Protein AF-A0A4P7NLH5-F1 (afdb_monomer_lite)

Sequence (142 aa):
MIYPLALIVPSLFLSLVGTALGAAPPKIVYRGDKRDPKTLQDCGGFVCPGDRTGTLDLDMTFHQHVMINHNENERYDQSPFISTSADKAFSAEHVQDRNRGKVVYVYYIDTSAIADNFIDIAQSYKDIGGSIAALRIYVLEF

Structure (mmCIF, N/CA/C/O backbone):
data_AF-A0A4P7NLH5-F1
#
_entry.id   AF-A0A4P7NLH5-F1
#
loop_
_atom_site.group_PDB
_atom_site.id
_atom_site.type_symbol
_atom_site.label_atom_id
_atom_site.label_alt_id
_atom_site.label_comp_id
_atom_site.label_asym_id
_atom_site.label_entity_id
_atom_site.label_seq_id
_atom_site.pdbx_PDB_ins_code
_atom_site.Cartn_x
_atom_site.Cartn_y
_atom_site.Cartn_z
_atom_site.occupancy
_atom_site.B_iso_or_equiv
_atom_site.auth_seq_id
_atom_site.auth_comp_id
_atom_site.auth_asym_id
_atom_site.auth_atom_id
_atom_site.pdbx_PDB_model_num
ATOM 1 N N . MET A 1 1 ? 10.528 13.362 -62.822 1.00 36.28 1 MET A N 1
ATOM 2 C CA . MET A 1 1 ? 11.397 12.229 -62.427 1.00 36.28 1 MET A CA 1
ATOM 3 C C . MET A 1 1 ? 12.605 12.837 -61.727 1.00 36.28 1 MET A C 1
ATOM 5 O O . MET A 1 1 ? 13.269 13.621 -62.376 1.00 36.28 1 MET A O 1
ATOM 9 N N . ILE A 1 2 ? 12.917 12.658 -60.443 1.00 39.31 2 ILE A N 1
ATOM 10 C CA . ILE A 1 2 ? 12.522 11.719 -59.379 1.00 39.31 2 ILE A CA 1
ATOM 11 C C . ILE A 1 2 ? 12.542 12.526 -58.056 1.00 39.31 2 ILE A C 1
ATOM 13 O O . ILE A 1 2 ? 13.429 13.355 -57.872 1.00 39.31 2 ILE A O 1
ATOM 17 N N . TYR A 1 3 ? 11.571 12.309 -57.163 1.00 39.88 3 TYR A N 1
ATOM 18 C CA . TYR A 1 3 ? 11.550 12.868 -55.800 1.00 39.88 3 TYR A CA 1
ATOM 19 C C . TYR A 1 3 ? 12.472 12.051 -54.879 1.00 39.88 3 TYR A C 1
ATOM 21 O O . TYR A 1 3 ? 12.398 10.820 -54.942 1.00 39.88 3 TYR A O 1
ATOM 29 N N . PRO A 1 4 ? 13.267 12.647 -53.971 1.00 47.88 4 PRO A N 1
ATOM 30 C CA . PRO A 1 4 ? 13.880 11.875 -52.904 1.00 47.88 4 PRO A CA 1
ATOM 31 C C . PRO A 1 4 ? 12.891 11.712 -51.741 1.00 47.88 4 PRO A C 1
ATOM 33 O O . PRO A 1 4 ? 12.628 12.631 -50.973 1.00 47.88 4 PRO A O 1
ATOM 36 N N . LEU A 1 5 ? 12.307 10.512 -51.722 1.00 40.72 5 LEU A N 1
ATOM 37 C CA . LEU A 1 5 ? 11.913 9.683 -50.582 1.00 40.72 5 LEU A CA 1
ATOM 38 C C . LEU A 1 5 ? 11.908 10.348 -49.193 1.00 40.72 5 LEU A C 1
ATOM 40 O O . LEU A 1 5 ? 12.950 10.612 -48.594 1.00 40.72 5 LEU A O 1
ATOM 44 N N . ALA A 1 6 ? 10.700 10.459 -48.639 1.00 40.12 6 ALA A N 1
ATOM 45 C CA . ALA A 1 6 ? 10.467 10.523 -47.207 1.00 40.12 6 ALA A CA 1
ATOM 46 C C . ALA A 1 6 ? 11.102 9.296 -46.534 1.00 40.12 6 ALA A C 1
ATOM 48 O O . ALA A 1 6 ? 10.747 8.153 -46.833 1.00 40.12 6 ALA A O 1
ATOM 49 N N . LEU A 1 7 ? 12.045 9.539 -45.626 1.00 35.28 7 LEU A N 1
ATOM 50 C CA . LEU A 1 7 ? 12.613 8.511 -44.768 1.00 35.28 7 LEU A CA 1
ATOM 51 C C . LEU A 1 7 ? 11.589 8.202 -43.665 1.00 35.28 7 LEU A C 1
ATOM 53 O O . LEU A 1 7 ? 11.585 8.814 -42.600 1.00 35.28 7 LEU A O 1
ATOM 57 N N . ILE A 1 8 ? 10.675 7.278 -43.956 1.00 42.03 8 ILE A N 1
ATOM 58 C CA . ILE A 1 8 ? 9.842 6.623 -42.948 1.00 42.03 8 ILE A CA 1
ATOM 59 C C . ILE A 1 8 ? 10.778 5.685 -42.185 1.00 42.03 8 ILE A C 1
ATOM 61 O O . ILE A 1 8 ? 11.081 4.590 -42.654 1.00 42.03 8 ILE A O 1
ATOM 65 N N . VAL A 1 9 ? 11.283 6.125 -41.034 1.00 37.00 9 VAL A N 1
ATOM 66 C CA . VAL A 1 9 ? 11.898 5.207 -40.071 1.00 37.00 9 VAL A CA 1
ATOM 67 C C . VAL A 1 9 ? 10.759 4.687 -39.195 1.00 37.00 9 VAL A C 1
ATOM 69 O O . VAL A 1 9 ? 10.114 5.489 -38.517 1.00 37.00 9 VAL A O 1
ATOM 72 N N . PRO A 1 10 ? 10.438 3.385 -39.258 1.00 39.47 10 PRO A N 1
ATOM 73 C CA . PRO A 1 10 ? 9.302 2.832 -38.547 1.00 39.47 10 PRO A CA 1
ATOM 74 C C . PRO A 1 10 ? 9.518 2.964 -37.043 1.00 39.47 10 PRO A C 1
ATOM 76 O O . PRO A 1 10 ? 10.609 2.706 -36.532 1.00 39.47 10 PRO A O 1
ATOM 79 N N . SER A 1 11 ? 8.447 3.370 -36.362 1.00 42.62 11 SER A N 1
ATOM 80 C CA . SER A 1 11 ? 8.271 3.360 -34.917 1.00 42.62 11 SER A CA 1
ATOM 81 C C . SER A 1 11 ? 8.753 2.041 -34.320 1.00 42.62 11 SER A C 1
ATOM 83 O O . SER A 1 11 ? 8.008 1.068 -34.233 1.00 42.62 11 SER A O 1
ATOM 85 N N . LEU A 1 12 ? 10.005 2.016 -33.873 1.00 36.19 12 LEU A N 1
ATOM 86 C CA . LEU A 1 12 ? 10.499 0.997 -32.967 1.00 36.19 12 LEU A CA 1
ATOM 87 C C . LEU A 1 12 ? 10.015 1.399 -31.571 1.00 36.19 12 LEU A C 1
ATOM 89 O O . LEU A 1 12 ? 10.760 1.941 -30.760 1.00 36.19 12 LEU A O 1
ATOM 93 N N . PHE A 1 13 ? 8.717 1.195 -31.327 1.00 37.62 13 PHE A N 1
ATOM 94 C CA . PHE A 1 13 ? 8.187 1.079 -29.975 1.00 37.62 13 PHE A CA 1
ATOM 95 C C . PHE A 1 13 ? 8.843 -0.178 -29.405 1.00 37.62 13 PHE A C 1
ATOM 97 O O . PHE A 1 13 ? 8.361 -1.297 -29.578 1.00 37.62 13 PHE A O 1
ATOM 104 N N . LEU A 1 14 ? 10.031 0.002 -28.831 1.00 35.00 14 LEU A N 1
ATOM 105 C CA . LEU A 1 14 ? 10.683 -1.010 -28.030 1.00 35.00 14 LEU A CA 1
ATOM 106 C C . LEU A 1 14 ? 9.766 -1.188 -26.820 1.00 35.00 14 LEU A C 1
ATOM 108 O O . LEU A 1 14 ? 9.811 -0.422 -25.861 1.00 35.00 14 LEU A O 1
ATOM 112 N N . SER A 1 15 ? 8.851 -2.146 -26.941 1.00 37.06 15 SER A N 1
ATOM 113 C CA . SER A 1 15 ? 8.117 -2.727 -25.833 1.00 37.06 15 SER A CA 1
ATOM 114 C C . SER A 1 15 ? 9.167 -3.315 -24.897 1.00 37.06 15 SER A C 1
ATOM 116 O O . SER A 1 15 ? 9.576 -4.467 -25.018 1.00 37.06 15 SER A O 1
ATOM 118 N N . LEU A 1 16 ? 9.684 -2.471 -24.006 1.00 36.19 16 LEU A N 1
ATOM 119 C CA . LEU A 1 16 ? 10.427 -2.909 -22.847 1.00 36.19 16 LEU A CA 1
ATOM 120 C C . LEU A 1 16 ? 9.386 -3.475 -21.883 1.00 36.19 16 LEU A C 1
ATOM 122 O O . LEU A 1 16 ? 9.041 -2.861 -20.879 1.00 36.19 16 LEU A O 1
ATOM 126 N N . VAL A 1 17 ? 8.895 -4.676 -22.194 1.00 39.97 17 VAL A N 1
ATOM 127 C CA . VAL A 1 17 ? 8.520 -5.628 -21.151 1.00 39.97 17 VAL A CA 1
ATOM 128 C C . VAL A 1 17 ? 9.841 -6.012 -20.497 1.00 39.97 17 VAL A C 1
ATOM 130 O O . VAL A 1 17 ? 10.449 -7.040 -20.783 1.00 39.97 17 VAL A O 1
ATOM 133 N N . GLY A 1 18 ? 10.363 -5.090 -19.690 1.00 35.44 18 GLY A N 1
ATOM 134 C CA . GLY A 1 18 ? 11.374 -5.415 -18.718 1.00 35.44 18 GLY A CA 1
ATOM 135 C C . GLY A 1 18 ? 10.684 -6.361 -17.761 1.00 35.44 18 GLY A C 1
ATOM 136 O O . GLY A 1 18 ? 9.882 -5.931 -16.940 1.00 35.44 18 GLY A O 1
ATOM 137 N N . THR A 1 19 ? 10.962 -7.655 -17.885 1.00 39.72 19 THR A N 1
ATOM 138 C CA . THR A 1 19 ? 10.803 -8.571 -16.764 1.00 39.72 19 THR A CA 1
ATOM 139 C C . THR A 1 19 ? 11.771 -8.079 -15.697 1.00 39.72 19 THR A C 1
ATOM 141 O O . THR A 1 19 ? 12.926 -8.507 -15.641 1.00 39.72 19 THR A O 1
ATOM 144 N N . ALA A 1 20 ? 11.333 -7.094 -14.915 1.00 46.03 20 ALA A N 1
ATOM 145 C CA . ALA A 1 20 ? 11.975 -6.738 -13.677 1.00 46.03 20 ALA A CA 1
ATOM 146 C C . ALA A 1 20 ? 11.893 -8.005 -12.830 1.00 46.03 20 ALA A C 1
ATOM 148 O O . ALA A 1 20 ? 10.840 -8.349 -12.298 1.00 46.03 20 ALA A O 1
ATOM 149 N N . LEU A 1 21 ? 12.993 -8.754 -12.761 1.00 44.34 21 LEU A N 1
ATOM 150 C CA . LEU A 1 21 ? 13.211 -9.701 -11.678 1.00 44.34 21 LEU A CA 1
ATOM 151 C C . LEU A 1 21 ? 13.349 -8.839 -10.422 1.00 44.34 21 LEU A C 1
ATOM 153 O O . LEU A 1 21 ? 14.451 -8.476 -10.013 1.00 44.34 21 LEU A O 1
ATOM 157 N N . GLY A 1 22 ? 12.198 -8.400 -9.908 1.00 52.19 22 GLY A N 1
ATOM 158 C CA . GLY A 1 22 ? 12.089 -7.533 -8.755 1.00 52.19 22 GLY A CA 1
ATOM 159 C C . GLY A 1 22 ? 12.750 -8.216 -7.572 1.00 52.19 22 GLY A C 1
ATOM 160 O O . GLY A 1 22 ? 12.594 -9.421 -7.361 1.00 52.19 22 GLY A O 1
ATOM 161 N N . ALA A 1 23 ? 13.523 -7.451 -6.805 1.00 59.06 23 ALA A N 1
ATOM 162 C CA . ALA A 1 23 ? 13.966 -7.909 -5.501 1.00 59.06 23 ALA A CA 1
ATOM 163 C C . ALA A 1 23 ? 12.735 -8.402 -4.729 1.00 59.06 23 ALA A C 1
ATOM 165 O O . ALA A 1 23 ? 11.726 -7.697 -4.678 1.00 59.06 23 ALA A O 1
ATOM 166 N N . ALA A 1 24 ? 12.813 -9.616 -4.174 1.00 67.88 24 ALA A N 1
ATOM 167 C CA . ALA A 1 24 ? 11.702 -10.196 -3.432 1.00 67.88 24 ALA A CA 1
ATOM 168 C C . ALA A 1 24 ? 11.190 -9.180 -2.394 1.00 67.88 24 ALA A C 1
ATOM 170 O O . ALA A 1 24 ? 12.019 -8.555 -1.715 1.00 67.88 24 ALA A O 1
ATOM 171 N N . PRO A 1 25 ? 9.864 -8.992 -2.268 1.00 72.12 25 PRO A N 1
ATOM 172 C CA . PRO A 1 25 ? 9.327 -8.002 -1.355 1.00 72.12 25 PRO A CA 1
ATOM 173 C C . PRO A 1 25 ? 9.855 -8.220 0.063 1.00 72.12 25 PRO A C 1
ATOM 175 O O . PRO A 1 25 ? 10.052 -9.366 0.491 1.00 72.12 25 PRO A O 1
ATOM 178 N N . PRO A 1 26 ? 10.045 -7.144 0.847 1.00 79.62 26 PRO A N 1
ATOM 179 C CA . PRO A 1 26 ? 10.249 -7.286 2.279 1.00 79.62 26 PRO A CA 1
ATOM 180 C C . PRO A 1 26 ? 9.110 -8.127 2.854 1.00 79.62 26 PRO A C 1
ATOM 182 O O . PRO A 1 26 ? 7.951 -7.834 2.570 1.00 79.62 26 PRO A O 1
ATOM 185 N N . LYS A 1 27 ? 9.417 -9.133 3.686 1.00 87.19 27 LYS A N 1
ATOM 186 C CA . LYS A 1 27 ? 8.397 -10.018 4.292 1.00 87.19 27 LYS A CA 1
ATOM 187 C C . LYS A 1 27 ? 7.270 -9.251 4.984 1.00 87.19 27 LYS A C 1
ATOM 189 O O . LYS A 1 27 ? 6.154 -9.742 5.075 1.00 87.19 27 LYS A O 1
ATOM 194 N N . ILE A 1 28 ? 7.593 -8.071 5.510 1.00 90.00 28 ILE A N 1
ATOM 195 C CA . ILE A 1 28 ? 6.646 -7.183 6.166 1.00 90.00 28 ILE A CA 1
ATOM 196 C C . ILE A 1 28 ? 6.797 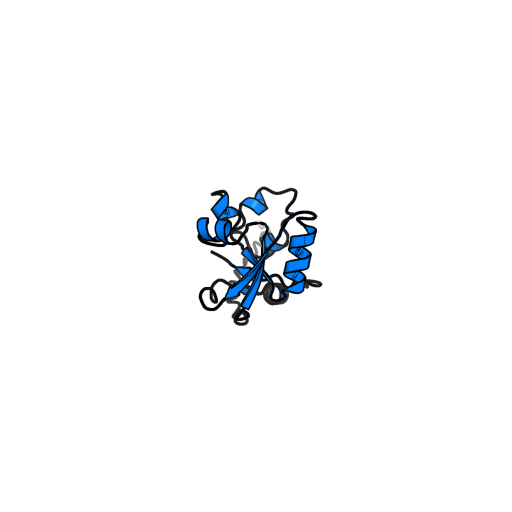-5.788 5.573 1.00 90.00 28 ILE A C 1
ATOM 198 O O . ILE A 1 28 ? 7.906 -5.251 5.510 1.00 90.00 28 ILE A O 1
ATOM 202 N N . VAL A 1 29 ? 5.667 -5.189 5.215 1.00 90.88 29 VAL A N 1
ATOM 203 C CA . VAL A 1 29 ? 5.549 -3.763 4.895 1.00 90.88 29 VAL A CA 1
ATOM 204 C C . VAL A 1 29 ? 4.503 -3.106 5.788 1.00 90.88 29 VAL A C 1
ATOM 206 O O . VAL A 1 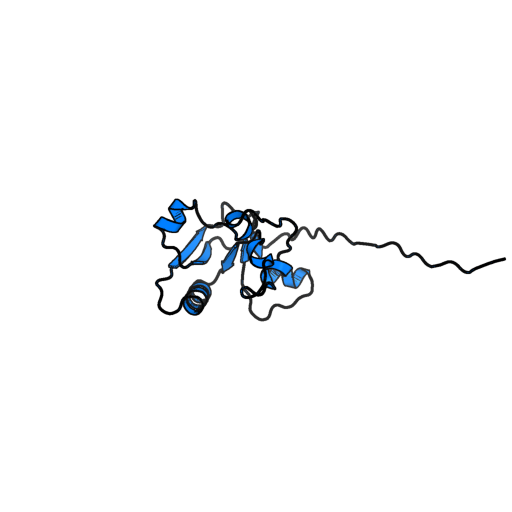29 ? 3.731 -3.771 6.477 1.00 90.88 29 VAL A O 1
ATOM 209 N N . TYR A 1 30 ? 4.491 -1.782 5.793 1.00 91.62 30 TYR A N 1
ATOM 210 C CA . TYR A 1 30 ? 3.630 -0.952 6.612 1.00 91.62 30 TYR A CA 1
ATOM 211 C C . TYR A 1 30 ? 2.750 -0.065 5.743 1.00 91.62 30 TYR A C 1
ATOM 213 O O . TYR A 1 30 ? 3.162 0.418 4.686 1.00 91.62 30 TYR A O 1
ATOM 221 N N . ARG A 1 31 ? 1.528 0.177 6.211 1.00 93.56 31 ARG A N 1
ATOM 222 C CA . ARG A 1 31 ? 0.608 1.128 5.590 1.00 93.56 31 ARG A CA 1
ATOM 223 C C . ARG A 1 31 ? -0.129 1.910 6.658 1.00 93.56 31 ARG A C 1
ATOM 225 O O . ARG A 1 31 ? -0.786 1.330 7.520 1.00 93.56 31 ARG A O 1
ATOM 232 N N . GLY A 1 32 ? -0.027 3.229 6.579 1.00 92.06 32 GLY A N 1
ATOM 233 C CA . GLY A 1 32 ? -0.868 4.120 7.361 1.00 92.06 32 GLY A CA 1
ATOM 234 C C . GLY A 1 32 ? -2.247 4.287 6.715 1.00 92.06 32 GLY A C 1
ATOM 235 O O . GLY A 1 32 ? -2.338 4.510 5.508 1.00 92.06 32 GLY A O 1
ATOM 236 N N . ASP A 1 33 ? -3.317 4.191 7.501 1.00 93.12 33 ASP A N 1
ATOM 237 C CA . ASP A 1 33 ? -4.696 4.431 7.059 1.00 93.12 33 ASP A CA 1
ATOM 238 C C . ASP A 1 33 ? -5.520 5.084 8.187 1.00 93.12 33 ASP A C 1
ATOM 240 O O . ASP A 1 33 ? -5.176 4.996 9.366 1.00 93.12 33 ASP A O 1
ATOM 244 N N . LYS A 1 34 ? -6.606 5.775 7.829 1.00 93.38 34 LYS A N 1
ATOM 245 C CA . LYS A 1 34 ? -7.529 6.403 8.794 1.00 93.38 34 LYS A CA 1
ATOM 246 C C . LYS A 1 34 ? -8.658 5.467 9.225 1.00 93.38 34 LYS A C 1
ATOM 248 O O . LYS A 1 34 ? -9.332 5.745 10.210 1.00 93.38 34 LYS A O 1
ATOM 253 N N . ARG A 1 35 ? -8.922 4.418 8.441 1.00 92.81 35 ARG A N 1
ATOM 254 C CA . ARG A 1 35 ? -9.917 3.399 8.779 1.00 92.81 35 ARG A CA 1
ATOM 255 C C . ARG A 1 35 ? -9.403 2.609 9.970 1.00 92.81 35 ARG A C 1
ATOM 257 O O . ARG A 1 35 ? -8.224 2.286 10.010 1.00 92.81 35 ARG A O 1
ATOM 264 N N . ASP A 1 36 ? -10.281 2.329 10.921 1.00 94.50 36 ASP A N 1
ATOM 265 C CA . ASP A 1 36 ? -9.977 1.440 12.035 1.00 94.50 36 ASP A CA 1
ATOM 266 C C . ASP A 1 36 ? -9.954 -0.035 11.583 1.00 94.50 36 ASP A C 1
ATOM 268 O O . ASP A 1 36 ? -10.429 -0.364 10.489 1.00 94.50 36 ASP A O 1
ATOM 272 N N . PRO A 1 37 ? -9.404 -0.955 12.401 1.00 94.06 37 PRO A N 1
ATOM 273 C CA . PRO A 1 37 ? -9.292 -2.365 12.036 1.00 94.06 37 PRO A CA 1
ATOM 274 C C . PRO A 1 37 ? -10.620 -3.036 11.683 1.00 94.06 37 PRO A C 1
ATOM 276 O O . PRO A 1 37 ? -10.644 -3.846 10.759 1.00 94.06 37 PRO A O 1
ATOM 279 N N . LYS A 1 38 ? -11.716 -2.692 12.372 1.00 95.00 38 LYS A N 1
ATOM 280 C CA . LYS A 1 38 ? -13.026 -3.283 12.092 1.00 95.00 38 LYS A CA 1
ATOM 281 C C . LYS A 1 38 ? -13.523 -2.817 10.728 1.00 95.00 38 LYS A C 1
ATOM 283 O O . LYS A 1 38 ? -13.900 -3.647 9.911 1.00 95.00 38 LYS A O 1
ATOM 288 N N . THR A 1 39 ? -13.450 -1.515 10.458 1.00 92.88 39 THR A N 1
ATOM 289 C CA . THR A 1 39 ? -13.822 -0.954 9.153 1.00 92.88 39 THR A CA 1
ATOM 290 C C . THR A 1 39 ? -13.012 -1.590 8.022 1.00 92.88 39 THR A C 1
ATOM 292 O O . THR A 1 39 ? -13.564 -1.936 6.983 1.00 92.88 39 THR A O 1
ATOM 295 N N . LEU A 1 40 ? -11.702 -1.778 8.214 1.00 92.38 40 LEU A N 1
ATOM 296 C CA . LEU A 1 40 ? -10.857 -2.410 7.201 1.00 92.38 40 LEU A CA 1
ATOM 297 C C . LEU A 1 40 ? -11.241 -3.880 6.964 1.00 92.38 40 LEU A C 1
ATOM 299 O O . LEU A 1 40 ? -11.267 -4.328 5.820 1.00 92.38 40 LEU A O 1
ATOM 303 N N . GLN A 1 41 ? -11.566 -4.615 8.029 1.00 90.94 41 GLN A N 1
ATOM 304 C CA . GLN A 1 41 ? -12.007 -6.006 7.948 1.00 90.94 41 GLN A CA 1
ATOM 305 C C . GLN A 1 41 ? -13.370 -6.142 7.258 1.00 90.94 41 GLN A C 1
ATOM 307 O O . GLN A 1 41 ? -13.533 -7.016 6.411 1.00 90.94 41 GLN A O 1
ATOM 312 N N . ASP A 1 42 ? -14.318 -5.253 7.566 1.00 91.25 42 ASP A N 1
ATOM 313 C CA . ASP A 1 42 ? -15.636 -5.215 6.924 1.00 91.25 42 ASP A CA 1
ATOM 314 C C . ASP A 1 42 ? -15.521 -4.933 5.408 1.00 91.25 42 ASP A C 1
ATOM 316 O O . ASP A 1 42 ? -16.349 -5.395 4.627 1.00 91.25 42 ASP A O 1
ATOM 320 N N . CYS A 1 43 ? -14.474 -4.216 4.974 1.00 86.31 43 CYS A N 1
ATOM 321 C CA . CYS A 1 43 ? -14.165 -3.974 3.560 1.00 86.31 43 CYS A CA 1
ATOM 322 C C . CYS A 1 43 ? -13.423 -5.130 2.863 1.00 86.31 43 CYS A C 1
ATOM 324 O O . CYS A 1 43 ? -13.086 -4.996 1.691 1.00 86.31 43 CYS A O 1
ATOM 326 N N . GLY A 1 44 ? -13.105 -6.226 3.560 1.00 89.62 44 GLY A N 1
ATOM 327 C CA . GLY A 1 44 ? -12.280 -7.303 3.002 1.00 89.62 44 GLY A CA 1
ATOM 328 C C . GLY A 1 44 ? -10.794 -6.948 2.856 1.00 89.62 44 GLY A C 1
ATOM 329 O O . GLY A 1 44 ? -10.057 -7.680 2.204 1.00 89.62 44 GLY A O 1
ATOM 330 N N . GLY A 1 45 ? -10.334 -5.856 3.481 1.00 90.56 45 GLY A N 1
ATOM 331 C CA . GLY A 1 45 ? -8.940 -5.418 3.468 1.00 90.56 45 GLY A CA 1
ATOM 332 C C . GLY A 1 45 ? -8.711 -4.063 2.795 1.00 90.56 45 GLY A C 1
ATOM 333 O O . GLY A 1 45 ? -9.558 -3.163 2.799 1.00 90.56 45 GLY A O 1
ATOM 334 N N . PHE A 1 46 ? -7.500 -3.884 2.267 1.00 90.81 46 PHE A N 1
ATOM 335 C CA . PHE A 1 46 ? -7.152 -2.702 1.488 1.00 90.81 46 PHE A CA 1
ATOM 336 C C . PHE A 1 46 ? -7.639 -2.867 0.052 1.00 90.81 46 PHE A C 1
ATOM 338 O O . PHE A 1 46 ? -7.384 -3.887 -0.572 1.00 90.81 46 PHE A O 1
ATOM 345 N N . VAL A 1 47 ? -8.285 -1.826 -0.462 1.00 88.62 47 VAL A N 1
ATOM 346 C CA . VAL A 1 47 ? -8.803 -1.756 -1.828 1.00 88.62 47 VAL A CA 1
ATOM 347 C C . VAL A 1 47 ? -8.160 -0.548 -2.500 1.00 88.62 47 VAL A C 1
ATOM 349 O O . VAL A 1 47 ? -8.009 0.502 -1.854 1.00 88.62 47 VAL A O 1
ATOM 352 N N . CYS A 1 48 ? -7.721 -0.699 -3.750 1.00 88.50 48 CYS A N 1
ATOM 353 C CA . CYS A 1 48 ? -7.155 0.405 -4.515 1.00 88.50 48 CYS A CA 1
ATOM 354 C C . CYS A 1 48 ? -8.246 1.443 -4.848 1.00 88.50 48 CYS A C 1
ATOM 356 O O . CYS A 1 48 ? -9.441 1.132 -4.813 1.00 88.50 48 CYS A O 1
ATOM 358 N N . PRO A 1 49 ? -7.880 2.709 -5.112 1.00 85.44 49 PRO A N 1
ATOM 359 C CA . PRO A 1 49 ? -8.864 3.738 -5.431 1.00 85.44 49 PRO A CA 1
ATOM 360 C C . PRO A 1 49 ? -9.791 3.361 -6.593 1.00 85.44 49 PRO A C 1
ATOM 362 O O . PRO A 1 49 ? -10.997 3.514 -6.423 1.00 85.44 49 PRO A O 1
ATOM 365 N N . GLY A 1 50 ? -9.241 2.809 -7.683 1.00 86.38 50 GLY A N 1
ATOM 366 C CA . GLY A 1 50 ? -9.971 2.406 -8.891 1.00 86.38 50 GLY A CA 1
ATOM 367 C C . GLY A 1 50 ? -11.046 1.354 -8.662 1.00 86.38 50 GLY A C 1
ATOM 368 O O . GLY A 1 50 ? -12.145 1.462 -9.202 1.00 86.38 50 GLY A O 1
ATOM 369 N N . ASP A 1 51 ? -10.764 0.359 -7.824 1.00 87.12 51 ASP A N 1
ATOM 370 C CA . ASP A 1 51 ? -11.746 -0.676 -7.495 1.00 87.12 51 ASP A CA 1
ATOM 371 C C . ASP A 1 51 ? -12.853 -0.112 -6.587 1.00 87.12 51 ASP A C 1
ATOM 373 O O . ASP A 1 51 ? -14.043 -0.321 -6.813 1.00 87.12 51 ASP A O 1
ATOM 377 N N . ARG A 1 52 ? -12.487 0.742 -5.621 1.00 85.69 52 ARG A N 1
ATOM 378 C CA . ARG A 1 52 ? -13.454 1.404 -4.728 1.00 85.69 52 ARG A CA 1
ATOM 379 C C . ARG A 1 52 ? -14.449 2.302 -5.478 1.00 85.69 52 ARG A C 1
ATOM 381 O O . ARG A 1 52 ? -15.579 2.464 -5.021 1.00 85.69 52 ARG A O 1
ATOM 388 N N . THR A 1 53 ? -14.020 2.946 -6.557 1.00 85.75 53 THR A N 1
ATOM 389 C CA . THR A 1 53 ? -14.827 3.878 -7.366 1.00 85.75 53 THR A CA 1
ATOM 390 C C . THR A 1 53 ? -15.482 3.209 -8.575 1.00 85.75 53 THR A C 1
ATOM 392 O O . THR A 1 53 ? -16.378 3.804 -9.173 1.00 85.75 53 THR A O 1
ATOM 395 N N . GLY A 1 54 ? -15.073 1.985 -8.928 1.00 89.25 54 GLY A N 1
ATOM 396 C CA . GLY A 1 54 ? -15.524 1.283 -10.129 1.00 89.25 54 GLY A CA 1
ATOM 397 C C . GLY A 1 54 ? -14.946 1.853 -11.430 1.00 89.25 54 GLY A C 1
ATOM 398 O O . GLY A 1 54 ? -15.531 1.650 -12.492 1.00 89.25 54 GLY A O 1
ATOM 399 N N . THR A 1 55 ? -13.832 2.589 -11.359 1.00 90.12 55 THR A N 1
ATOM 400 C CA . THR A 1 55 ? -13.190 3.267 -12.502 1.00 90.12 55 THR A CA 1
ATOM 401 C C . THR A 1 55 ? -11.739 2.831 -12.719 1.00 90.12 55 THR A C 1
ATOM 403 O O . THR A 1 55 ? -10.936 3.589 -13.255 1.00 90.12 55 THR A O 1
ATOM 406 N N . LEU A 1 56 ? -11.404 1.611 -12.298 1.00 91.25 56 LEU A N 1
ATOM 407 C CA . LEU A 1 56 ? -10.077 1.005 -12.406 1.00 91.25 56 LEU A CA 1
ATOM 408 C C . LEU A 1 56 ? -9.462 1.151 -13.814 1.00 91.25 56 LEU A C 1
ATOM 410 O O . LEU A 1 56 ? -10.032 0.681 -14.798 1.00 91.25 56 LEU A O 1
ATOM 414 N N . ASP A 1 57 ? -8.282 1.769 -13.892 1.00 89.12 57 ASP A N 1
ATOM 415 C CA . ASP A 1 57 ? -7.448 1.863 -15.097 1.00 89.12 57 ASP A CA 1
ATOM 416 C C . ASP A 1 57 ? -6.271 0.886 -14.971 1.00 89.12 57 ASP A C 1
ATOM 418 O O . ASP A 1 57 ? -5.240 1.211 -14.378 1.00 89.12 57 ASP A O 1
ATOM 422 N N . LEU A 1 58 ? -6.442 -0.325 -15.508 1.00 88.25 58 LEU A N 1
ATOM 423 C CA . LEU A 1 58 ? -5.414 -1.376 -15.494 1.00 88.25 58 LEU A CA 1
ATOM 424 C C . LEU A 1 58 ? -4.210 -1.057 -16.395 1.00 88.25 58 LEU A C 1
ATOM 426 O O . LEU A 1 58 ? -3.163 -1.676 -16.247 1.00 88.25 58 LEU A O 1
ATOM 430 N N . ASP A 1 59 ? -4.327 -0.075 -17.293 1.00 88.94 59 ASP A N 1
ATOM 431 C CA . ASP A 1 59 ? -3.214 0.372 -18.135 1.00 88.94 59 ASP A CA 1
ATOM 432 C C . ASP A 1 59 ? -2.355 1.442 -17.429 1.00 88.94 59 ASP A C 1
ATOM 434 O O . ASP A 1 59 ? -1.344 1.915 -17.970 1.00 88.94 59 ASP A O 1
ATOM 438 N N . MET A 1 60 ? -2.729 1.849 -16.209 1.00 85.44 60 MET A N 1
ATOM 439 C CA . MET A 1 60 ? -1.968 2.822 -15.439 1.00 85.44 60 MET A CA 1
ATOM 440 C C . MET A 1 60 ? -0.612 2.253 -15.024 1.00 85.44 60 MET A C 1
ATOM 442 O O . MET A 1 60 ? -0.504 1.252 -14.328 1.00 85.44 60 MET A O 1
ATOM 446 N N . THR A 1 61 ? 0.458 2.966 -15.365 1.00 87.25 61 THR A N 1
ATOM 447 C CA . THR A 1 61 ? 1.815 2.577 -14.944 1.00 87.25 61 THR A CA 1
ATOM 448 C C . THR A 1 61 ? 2.100 2.971 -13.490 1.00 87.25 61 THR A C 1
ATOM 450 O O . THR A 1 61 ? 1.587 3.983 -12.998 1.00 87.25 61 THR A O 1
ATOM 453 N N . PHE A 1 62 ? 3.029 2.271 -12.825 1.00 84.00 62 PHE A N 1
ATOM 454 C CA . PHE A 1 62 ? 3.498 2.663 -11.485 1.00 84.00 62 PHE A CA 1
ATOM 455 C C . PHE A 1 62 ? 4.016 4.113 -11.453 1.00 84.00 62 PHE A C 1
ATOM 457 O O . PHE A 1 62 ? 3.837 4.823 -10.464 1.00 84.00 62 PHE A O 1
ATOM 464 N N . HIS A 1 63 ? 4.656 4.567 -12.538 1.00 85.31 63 HIS A N 1
ATOM 465 C CA . HIS A 1 63 ? 5.197 5.919 -12.637 1.00 85.31 63 HIS A CA 1
ATOM 466 C C . HIS A 1 63 ? 4.073 6.953 -12.638 1.00 85.31 63 HIS A C 1
ATOM 468 O O . HIS A 1 63 ? 4.138 7.938 -11.906 1.00 85.31 63 HIS A O 1
ATOM 474 N N . GLN A 1 64 ? 3.014 6.704 -13.414 1.00 86.12 64 GLN A N 1
ATOM 475 C CA . GLN A 1 64 ? 1.825 7.549 -13.391 1.00 86.12 64 GLN A CA 1
ATOM 476 C C . GLN A 1 64 ? 1.233 7.594 -11.982 1.00 86.12 64 GLN A C 1
ATOM 478 O O . GLN A 1 64 ? 1.011 8.688 -11.482 1.00 86.12 64 GLN A O 1
ATOM 483 N N . HIS A 1 65 ? 1.074 6.449 -11.311 1.00 86.12 65 HIS A N 1
ATOM 484 C CA . HIS A 1 65 ? 0.569 6.395 -9.935 1.00 86.12 65 HIS A CA 1
ATOM 485 C C . HIS A 1 65 ? 1.380 7.234 -8.944 1.00 86.12 65 HIS A C 1
ATOM 487 O O . HIS A 1 65 ? 0.813 8.010 -8.179 1.00 86.12 65 HIS A O 1
ATOM 493 N N . VAL A 1 66 ? 2.708 7.115 -8.973 1.00 83.81 66 VAL A N 1
ATOM 494 C CA . VAL A 1 66 ? 3.603 7.857 -8.068 1.00 83.81 66 VAL A CA 1
ATOM 495 C C . VAL A 1 66 ? 3.555 9.364 -8.325 1.00 83.81 66 VAL A C 1
ATOM 497 O O . VAL A 1 66 ? 3.652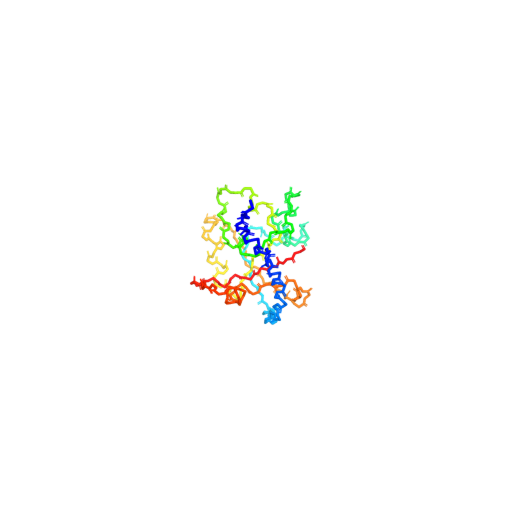 10.149 -7.384 1.00 83.81 66 VAL A O 1
ATOM 500 N N . MET A 1 67 ? 3.394 9.774 -9.584 1.00 82.06 67 MET A N 1
ATOM 501 C CA . MET A 1 67 ? 3.380 11.184 -9.985 1.00 82.06 67 MET A CA 1
ATOM 502 C C . MET A 1 67 ? 1.996 11.845 -9.873 1.00 82.06 67 MET A C 1
ATOM 504 O O . MET A 1 67 ? 1.881 13.050 -10.110 1.00 82.06 67 MET A O 1
ATOM 508 N N . ILE A 1 68 ? 0.941 11.100 -9.519 1.00 77.94 68 ILE A N 1
ATOM 509 C CA . ILE A 1 68 ? -0.403 11.662 -9.351 1.00 77.94 68 ILE A CA 1
ATOM 510 C C . ILE A 1 68 ? -0.417 12.679 -8.205 1.00 77.94 68 ILE A C 1
ATOM 512 O O . ILE A 1 68 ? -0.118 12.376 -7.049 1.00 77.94 68 ILE A O 1
ATOM 516 N N . ASN A 1 69 ? -0.868 13.892 -8.519 1.00 70.12 69 ASN A N 1
ATOM 517 C CA . ASN A 1 69 ? -1.265 14.856 -7.506 1.00 70.12 69 ASN A CA 1
ATOM 518 C C . ASN A 1 69 ? -2.636 14.458 -6.929 1.00 70.12 69 ASN A C 1
ATOM 520 O O . ASN A 1 69 ? -3.642 14.472 -7.639 1.00 70.12 69 ASN A O 1
ATOM 524 N N . HIS A 1 70 ? -2.676 14.117 -5.638 1.00 65.00 70 HIS A N 1
ATOM 525 C CA . HIS A 1 70 ? -3.889 13.656 -4.949 1.00 65.00 70 HIS A CA 1
ATOM 526 C C . HIS A 1 70 ? -5.015 14.700 -4.872 1.00 65.00 70 HIS A C 1
ATOM 528 O O . HIS A 1 70 ? -6.151 14.328 -4.594 1.00 65.00 70 HIS A O 1
ATOM 534 N N . ASN A 1 71 ? -4.715 15.986 -5.070 1.00 56.06 71 ASN A N 1
ATOM 535 C CA . ASN A 1 71 ? -5.677 17.062 -4.824 1.00 56.06 71 ASN A CA 1
ATOM 536 C C . ASN A 1 71 ? -6.481 17.488 -6.063 1.00 56.06 71 ASN A C 1
ATOM 538 O O . ASN A 1 71 ? -7.379 18.312 -5.921 1.00 56.06 71 ASN A O 1
ATOM 542 N N . GLU A 1 72 ? -6.166 16.980 -7.261 1.00 53.25 72 GLU A N 1
ATOM 543 C CA . GLU A 1 72 ? -6.645 17.609 -8.507 1.00 53.25 72 GLU A CA 1
ATOM 544 C C . GLU A 1 72 ? -7.063 16.643 -9.627 1.00 53.25 72 GLU A C 1
ATOM 546 O O . GLU A 1 72 ? -7.493 17.111 -10.675 1.00 53.25 72 GLU A O 1
ATOM 551 N N . ASN A 1 73 ? -6.973 15.319 -9.452 1.00 60.91 73 ASN A N 1
ATOM 552 C CA . ASN A 1 73 ? -7.127 14.397 -10.581 1.00 60.91 73 ASN A CA 1
ATOM 553 C C . ASN A 1 73 ? -8.085 13.231 -10.319 1.00 60.91 73 ASN A C 1
ATOM 555 O O . ASN A 1 73 ? -7.809 12.379 -9.475 1.00 60.91 73 ASN A O 1
ATOM 559 N N . GLU A 1 74 ? -9.101 13.106 -11.183 1.00 66.38 74 GLU A N 1
ATOM 560 C CA . GLU A 1 74 ? -9.880 11.873 -11.421 1.00 66.38 74 GLU A CA 1
ATOM 561 C C . GLU A 1 74 ? -8.964 10.656 -11.623 1.00 66.38 74 GLU A C 1
ATOM 563 O O . GLU A 1 74 ? -9.295 9.536 -11.249 1.00 66.38 74 GLU A O 1
ATOM 568 N N . ARG A 1 75 ? -7.751 10.888 -12.138 1.00 78.31 75 ARG A N 1
ATOM 569 C CA . ARG A 1 75 ? -6.730 9.858 -12.331 1.00 78.31 75 ARG A CA 1
ATOM 570 C C . ARG A 1 75 ? -6.307 9.169 -11.028 1.00 78.31 75 ARG A C 1
ATOM 572 O O . ARG A 1 75 ? -5.967 7.997 -11.074 1.00 78.31 75 ARG A O 1
ATOM 579 N N . TYR A 1 76 ? -6.344 9.838 -9.866 1.00 80.69 76 TYR A N 1
ATOM 580 C CA . TYR A 1 76 ? -6.091 9.152 -8.587 1.00 80.69 76 TYR A CA 1
ATOM 581 C C . TYR A 1 76 ? -7.148 8.087 -8.311 1.00 80.69 76 TYR A C 1
ATOM 583 O O . TYR A 1 76 ? -6.813 6.975 -7.912 1.00 80.69 76 TYR A O 1
ATOM 591 N N . ASP A 1 77 ? -8.410 8.432 -8.555 1.00 87.06 77 ASP A N 1
ATOM 592 C CA . ASP A 1 77 ? -9.556 7.566 -8.314 1.00 87.06 77 ASP A CA 1
ATOM 593 C C . ASP A 1 77 ? -9.635 6.397 -9.294 1.00 87.06 77 ASP A C 1
ATOM 595 O O . ASP A 1 77 ? -10.420 5.498 -9.052 1.00 87.06 77 ASP A O 1
ATOM 599 N N . GLN A 1 78 ? -8.818 6.380 -10.348 1.00 89.94 78 GLN A N 1
ATOM 600 C CA . GLN A 1 78 ? -8.685 5.267 -11.294 1.00 89.94 78 GLN A CA 1
ATOM 601 C C . GLN A 1 78 ? -7.511 4.335 -10.954 1.00 89.94 78 GLN A C 1
ATOM 603 O O . GLN A 1 78 ? -7.345 3.296 -11.587 1.00 89.94 78 GLN A O 1
ATOM 608 N N . SER A 1 79 ? -6.676 4.696 -9.972 1.00 88.31 79 SER A N 1
ATOM 609 C CA . SER A 1 79 ? -5.431 3.980 -9.691 1.00 88.31 79 SER A CA 1
ATOM 610 C C . SER A 1 79 ? -5.676 2.521 -9.276 1.00 88.31 79 SER A C 1
ATOM 612 O O . SER A 1 79 ? -6.418 2.294 -8.310 1.00 88.31 79 SER A O 1
ATOM 614 N N . PRO A 1 80 ? -5.006 1.543 -9.922 1.00 90.56 80 PRO A N 1
ATOM 615 C CA . PRO A 1 80 ? -5.059 0.134 -9.534 1.00 90.56 80 PRO A CA 1
ATOM 616 C C . PRO A 1 80 ? -4.132 -0.203 -8.359 1.00 90.56 80 PRO A C 1
ATOM 618 O O . PRO A 1 80 ? -4.017 -1.354 -7.949 1.00 90.56 80 PRO A O 1
ATOM 621 N N . PHE A 1 81 ? -3.479 0.802 -7.776 1.00 89.38 81 PHE A N 1
ATOM 622 C CA . PHE A 1 81 ? -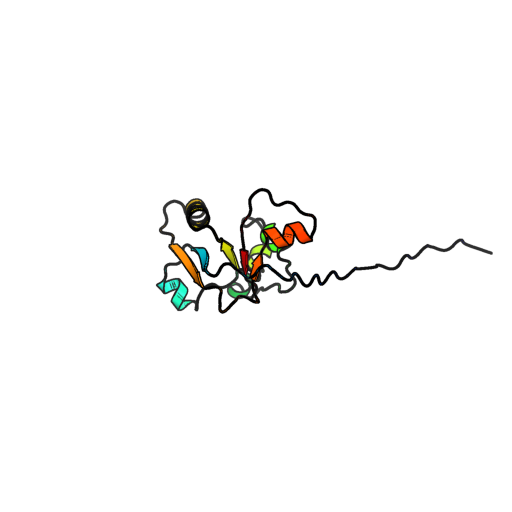2.323 0.599 -6.923 1.00 89.38 81 PHE A CA 1
ATOM 623 C C . PHE A 1 81 ? -2.569 0.906 -5.444 1.00 89.38 81 PHE A C 1
ATOM 625 O O . PHE A 1 81 ? -3.218 1.891 -5.072 1.00 89.38 81 PHE A O 1
ATOM 632 N N . ILE A 1 82 ? -1.940 0.116 -4.567 1.00 89.31 82 ILE A N 1
ATOM 633 C CA . ILE A 1 82 ? -1.912 0.363 -3.117 1.00 89.31 82 ILE A CA 1
ATOM 634 C C . ILE A 1 82 ? -0.482 0.622 -2.648 1.00 89.31 82 ILE A C 1
ATOM 636 O O . ILE A 1 82 ? 0.373 -0.257 -2.660 1.00 89.31 82 ILE A O 1
ATOM 640 N N . SER A 1 83 ? -0.237 1.841 -2.167 1.00 89.00 83 SER A N 1
ATOM 641 C CA . SER A 1 83 ? 1.062 2.243 -1.619 1.00 89.00 83 SER A CA 1
ATOM 642 C C . SER A 1 83 ? 1.318 1.700 -0.204 1.00 89.00 83 SER A C 1
ATOM 644 O O . SER A 1 83 ? 0.475 1.816 0.688 1.00 89.00 83 SER A O 1
ATOM 646 N N . THR A 1 84 ? 2.513 1.172 0.027 1.00 90.62 84 THR A N 1
ATOM 647 C CA . THR A 1 84 ? 3.033 0.683 1.313 1.00 90.62 84 THR A CA 1
ATOM 648 C C . THR A 1 84 ? 4.479 1.162 1.506 1.00 90.62 84 THR A C 1
ATOM 650 O O . THR A 1 84 ? 5.061 1.775 0.611 1.00 90.62 84 THR A O 1
ATOM 653 N N . SER A 1 85 ? 5.077 0.935 2.675 1.00 88.44 85 SER A N 1
ATOM 654 C CA . SER A 1 85 ? 6.481 1.260 2.942 1.00 88.44 85 SER A CA 1
ATOM 655 C C . SER A 1 85 ? 7.147 0.191 3.799 1.00 88.44 85 SER A C 1
ATOM 657 O O . SER A 1 85 ? 6.523 -0.366 4.691 1.00 88.44 85 SER A O 1
ATOM 659 N N . ALA A 1 86 ? 8.439 -0.061 3.601 1.00 87.88 86 ALA A N 1
ATOM 660 C CA . ALA A 1 86 ? 9.219 -0.883 4.531 1.00 87.88 86 ALA A CA 1
ATOM 661 C C . ALA A 1 86 ? 9.522 -0.153 5.859 1.00 87.88 86 ALA A C 1
ATOM 663 O O . ALA A 1 86 ? 9.976 -0.775 6.818 1.00 87.88 86 ALA A O 1
ATOM 664 N N . ASP A 1 87 ? 9.275 1.160 5.928 1.00 87.44 87 ASP A N 1
ATOM 665 C CA . ASP A 1 87 ? 9.530 1.990 7.101 1.00 87.44 87 ASP A CA 1
ATOM 666 C C . ASP A 1 87 ? 8.221 2.321 7.841 1.00 87.44 87 ASP A C 1
ATOM 668 O O . ASP A 1 87 ? 7.325 3.018 7.344 1.00 87.44 87 ASP A O 1
ATOM 672 N N . LYS A 1 88 ? 8.115 1.803 9.069 1.00 88.62 88 LYS A N 1
ATOM 673 C CA . LYS A 1 88 ? 6.977 2.045 9.959 1.00 88.62 88 LYS A CA 1
ATOM 674 C C . LYS A 1 88 ? 6.888 3.507 10.394 1.00 88.62 88 LYS A C 1
ATOM 676 O O . LYS A 1 88 ? 5.779 4.032 10.477 1.00 88.62 88 LYS A O 1
ATOM 681 N N . ALA A 1 89 ? 8.019 4.141 10.706 1.00 87.88 89 ALA A N 1
ATOM 682 C CA . ALA A 1 89 ? 8.054 5.524 11.171 1.00 87.88 89 ALA A CA 1
ATOM 683 C C . ALA A 1 89 ? 7.609 6.464 10.049 1.00 87.88 89 ALA A C 1
ATOM 685 O O . ALA A 1 89 ? 6.716 7.278 10.266 1.00 87.88 89 ALA A O 1
ATOM 686 N N . PHE A 1 90 ? 8.119 6.245 8.833 1.00 87.06 90 PHE A N 1
ATOM 687 C CA . PHE A 1 90 ? 7.659 6.963 7.645 1.00 87.06 90 PHE A CA 1
ATOM 688 C C . PHE A 1 90 ? 6.151 6.791 7.420 1.00 87.06 90 PHE A C 1
ATOM 690 O O . PHE A 1 90 ? 5.435 7.763 7.197 1.00 87.06 90 PHE A O 1
ATOM 697 N N . SER A 1 91 ? 5.637 5.560 7.528 1.00 87.75 91 SER A N 1
ATOM 698 C CA . SER A 1 91 ? 4.199 5.293 7.365 1.00 87.75 91 SER A CA 1
ATOM 699 C C . SER A 1 91 ? 3.346 6.016 8.411 1.00 87.75 91 SER A C 1
ATOM 701 O O . SER A 1 91 ? 2.263 6.502 8.082 1.00 87.75 91 SER A O 1
ATOM 703 N N . ALA A 1 92 ? 3.830 6.089 9.655 1.00 88.75 92 ALA A N 1
ATOM 704 C CA . ALA A 1 92 ? 3.169 6.786 10.753 1.00 88.75 92 ALA A CA 1
ATOM 705 C C . ALA A 1 92 ? 3.160 8.307 10.546 1.00 88.75 92 ALA A C 1
ATOM 707 O O . ALA A 1 92 ? 2.106 8.931 10.652 1.00 88.75 92 ALA A O 1
ATOM 708 N N . GLU A 1 93 ? 4.310 8.892 10.208 1.00 87.38 93 GLU A N 1
ATOM 709 C CA . GLU A 1 93 ? 4.445 10.321 9.913 1.00 87.38 93 GLU A CA 1
ATOM 710 C C . GLU A 1 93 ? 3.540 10.720 8.741 1.00 87.38 93 GLU A C 1
ATOM 712 O O . GLU A 1 93 ? 2.707 11.618 8.865 1.00 87.38 93 GLU A O 1
ATOM 717 N N . HIS A 1 94 ? 3.603 9.963 7.643 1.00 86.00 94 HIS A N 1
ATOM 718 C CA .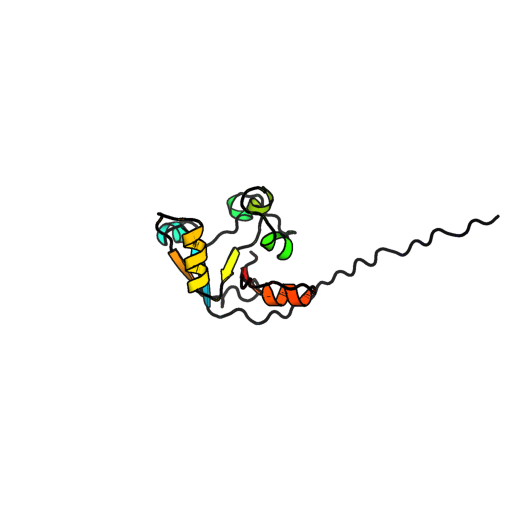 HIS A 1 94 ? 2.844 10.239 6.429 1.00 86.00 94 HIS A CA 1
ATOM 719 C C . HIS A 1 94 ? 1.324 10.235 6.652 1.00 86.00 94 HIS A C 1
ATOM 721 O O . HIS A 1 94 ? 0.614 11.121 6.166 1.00 86.00 94 HIS A O 1
ATOM 727 N N . VAL A 1 95 ? 0.793 9.240 7.377 1.00 89.56 95 VAL A N 1
ATOM 728 C CA . VAL A 1 95 ? -0.653 9.180 7.644 1.00 89.56 95 VAL A CA 1
ATOM 729 C C . VAL A 1 95 ? -1.090 10.251 8.638 1.00 89.56 95 VAL A C 1
ATOM 731 O O . VAL A 1 95 ? -2.169 10.824 8.463 1.00 89.56 95 VAL A O 1
ATOM 734 N N . GLN A 1 96 ? -0.256 10.558 9.635 1.00 90.56 96 GLN A N 1
ATOM 735 C CA . GLN A 1 96 ? -0.536 11.588 10.627 1.00 90.56 96 GLN A CA 1
ATOM 736 C C . GLN A 1 96 ? -0.594 12.979 9.986 1.00 90.56 96 GLN A C 1
ATOM 738 O O . GLN A 1 96 ? -1.525 13.738 10.260 1.00 90.56 96 GLN A O 1
ATOM 743 N N . ASP A 1 97 ? 0.341 13.303 9.092 1.00 87.50 97 ASP A N 1
ATOM 744 C CA . ASP A 1 97 ? 0.366 14.594 8.401 1.00 87.50 97 ASP A CA 1
ATOM 745 C C . ASP A 1 97 ? -0.872 14.828 7.535 1.00 87.50 97 ASP A C 1
ATOM 747 O O . ASP A 1 97 ? -1.418 15.933 7.511 1.00 87.50 97 ASP A O 1
ATOM 751 N N . ARG A 1 98 ? -1.380 13.776 6.885 1.00 83.19 98 ARG A N 1
ATOM 752 C CA . ARG A 1 98 ? -2.595 13.842 6.056 1.00 83.19 98 ARG A CA 1
ATOM 753 C C . ARG A 1 98 ? -3.899 13.838 6.861 1.00 83.19 98 ARG A C 1
ATOM 755 O O . ARG A 1 98 ? -4.959 14.109 6.302 1.00 83.19 98 ARG A O 1
ATOM 762 N N . ASN A 1 99 ? -3.854 13.523 8.157 1.00 88.69 99 ASN A N 1
ATOM 763 C CA . ASN A 1 99 ? -5.043 13.336 8.997 1.00 88.69 99 ASN A CA 1
ATOM 764 C C . ASN A 1 99 ? -4.896 13.996 10.379 1.00 88.69 99 ASN A C 1
ATOM 766 O O . ASN A 1 99 ? -5.380 13.464 11.379 1.00 88.69 99 ASN A O 1
ATOM 770 N N . ARG A 1 100 ? -4.243 15.162 10.447 1.00 89.31 100 ARG A N 1
ATOM 771 C CA . ARG A 1 100 ? -4.008 15.888 11.705 1.00 89.31 100 ARG A CA 1
ATOM 772 C C . ARG A 1 100 ? -5.285 16.016 12.541 1.00 89.31 100 ARG A C 1
ATOM 774 O O . ARG A 1 100 ? -6.341 16.390 12.036 1.00 89.31 100 ARG A O 1
ATOM 781 N N . GLY A 1 101 ? -5.167 15.701 13.831 1.00 88.31 101 GLY A N 1
ATOM 782 C CA . GLY A 1 101 ? -6.279 15.738 14.786 1.00 88.31 101 GLY A CA 1
ATOM 783 C C . GLY A 1 101 ? -7.242 14.547 14.713 1.00 88.31 101 GLY A C 1
ATOM 784 O O . GLY A 1 101 ? -8.234 14.542 15.436 1.00 88.31 101 GLY A O 1
ATOM 785 N N . LYS A 1 102 ? -6.976 13.541 13.872 1.00 92.12 102 LYS A N 1
ATOM 786 C CA . LYS A 1 102 ? -7.768 12.307 13.782 1.00 92.12 102 LYS A CA 1
ATOM 787 C C . LYS A 1 102 ? -6.969 11.120 14.309 1.00 92.12 102 LYS A C 1
ATOM 789 O O . LYS A 1 102 ? -5.741 11.128 14.279 1.00 92.12 102 LYS A O 1
ATOM 794 N N . VAL A 1 103 ? -7.679 10.091 14.766 1.00 93.38 103 VAL A N 1
ATOM 795 C CA . VAL A 1 103 ? -7.069 8.788 15.047 1.00 93.38 103 VAL A CA 1
ATOM 796 C C . VAL A 1 103 ? -6.697 8.139 13.716 1.00 93.38 103 VAL A C 1
ATOM 798 O O . VAL A 1 103 ? -7.494 8.124 12.779 1.00 93.38 103 VAL A O 1
ATOM 801 N N . VAL A 1 104 ? -5.472 7.631 13.642 1.00 95.44 104 VAL A N 1
ATOM 802 C CA . VAL A 1 104 ? -4.913 6.932 12.485 1.00 95.44 104 VAL A CA 1
ATOM 803 C C . VAL A 1 104 ? -4.265 5.635 12.943 1.00 95.44 104 VAL A C 1
ATOM 805 O O . VAL A 1 104 ? -3.888 5.489 14.107 1.00 95.44 104 VAL A O 1
ATOM 808 N N . TYR A 1 105 ? -4.123 4.699 12.016 1.00 96.56 105 TYR A N 1
ATOM 809 C CA . TYR A 1 105 ? -3.610 3.363 12.272 1.00 96.56 105 TYR A CA 1
ATOM 810 C C . TYR A 1 105 ? -2.451 3.072 11.328 1.00 96.56 105 TYR A C 1
ATOM 812 O O . TYR A 1 105 ? -2.451 3.501 10.175 1.00 96.56 105 TYR A O 1
ATOM 820 N N . VAL A 1 106 ? -1.463 2.323 11.815 1.00 95.75 106 VAL A N 1
ATOM 821 C CA . VAL A 1 106 ? -0.373 1.791 10.991 1.00 95.75 106 VAL A CA 1
ATOM 822 C C . VAL A 1 106 ? -0.462 0.277 11.025 1.00 95.75 106 VAL A C 1
ATOM 824 O O . VAL A 1 106 ? -0.237 -0.347 12.062 1.00 95.75 106 VAL A O 1
ATOM 827 N N . TYR A 1 107 ? -0.799 -0.297 9.881 1.00 94.88 107 TYR A N 1
ATOM 828 C CA . TYR A 1 107 ? -0.928 -1.731 9.687 1.00 94.88 107 TYR A CA 1
ATOM 829 C C . TYR A 1 107 ? 0.412 -2.319 9.273 1.00 94.88 107 TYR A C 1
ATOM 831 O O . TYR A 1 107 ? 1.149 -1.690 8.516 1.00 94.88 107 TYR A O 1
ATOM 839 N N . TYR A 1 108 ? 0.708 -3.522 9.757 1.00 93.38 108 TYR A N 1
ATOM 840 C CA . TYR A 1 108 ? 1.761 -4.374 9.217 1.00 93.38 108 TYR A CA 1
ATOM 841 C C . TYR A 1 108 ? 1.108 -5.389 8.275 1.00 93.38 108 TYR A C 1
ATOM 843 O O . TYR A 1 108 ? 0.037 -5.914 8.575 1.00 93.38 108 TYR A O 1
ATOM 851 N N . ILE A 1 109 ? 1.727 -5.624 7.126 1.00 90.62 109 ILE A N 1
ATOM 852 C CA . ILE A 1 109 ? 1.204 -6.471 6.056 1.00 90.62 109 ILE A CA 1
ATOM 853 C C . ILE A 1 109 ? 2.264 -7.525 5.761 1.00 90.62 109 ILE A C 1
ATOM 855 O O . ILE A 1 109 ? 3.400 -7.172 5.443 1.00 90.62 109 ILE A O 1
ATOM 859 N N . ASP A 1 110 ? 1.890 -8.797 5.888 1.00 90.44 110 ASP A N 1
ATOM 860 C CA . ASP A 1 110 ? 2.701 -9.923 5.425 1.00 90.44 110 ASP A CA 1
ATOM 861 C C . ASP A 1 110 ? 2.607 -10.003 3.896 1.00 90.44 110 ASP A C 1
ATOM 863 O O . ASP A 1 110 ? 1.512 -10.069 3.337 1.00 90.44 110 ASP A O 1
ATOM 867 N N . THR A 1 111 ? 3.751 -9.950 3.219 1.00 86.75 111 THR A N 1
ATOM 868 C CA . THR A 1 111 ? 3.815 -9.922 1.751 1.00 86.75 111 THR A CA 1
ATOM 869 C C . THR A 1 111 ? 3.923 -11.306 1.119 1.00 86.75 111 THR A C 1
ATOM 871 O O . THR A 1 111 ? 3.881 -11.414 -0.103 1.00 86.75 111 THR A O 1
ATOM 874 N N . SER A 1 112 ? 4.037 -12.374 1.914 1.00 85.56 112 SER A N 1
ATOM 875 C CA . SER A 1 112 ? 4.266 -13.734 1.408 1.00 85.56 112 SER A CA 1
ATOM 876 C C . SER A 1 112 ? 3.192 -14.216 0.429 1.00 85.56 112 SER A C 1
ATOM 878 O O . SER A 1 112 ? 3.514 -14.923 -0.520 1.00 85.56 112 SER A O 1
ATOM 880 N N . ALA A 1 113 ? 1.938 -13.801 0.624 1.00 82.56 113 ALA A N 1
ATOM 881 C CA . ALA A 1 113 ? 0.811 -14.169 -0.234 1.00 82.56 113 ALA A CA 1
ATOM 882 C C . ALA A 1 113 ? 0.636 -13.270 -1.474 1.00 82.56 113 ALA A C 1
ATOM 884 O O . ALA A 1 113 ? -0.202 -13.565 -2.318 1.00 82.56 113 ALA A O 1
ATOM 885 N N . ILE A 1 114 ? 1.389 -12.171 -1.573 1.00 77.75 114 ILE A N 1
ATOM 886 C CA . ILE A 1 114 ? 1.249 -11.142 -2.622 1.00 77.75 114 ILE A CA 1
ATOM 887 C C . ILE A 1 114 ? 2.596 -10.804 -3.267 1.00 77.75 114 ILE A C 1
ATOM 889 O O . ILE A 1 114 ? 2.765 -9.730 -3.840 1.00 77.75 114 ILE A O 1
ATOM 893 N N . ALA A 1 115 ? 3.573 -11.706 -3.138 1.00 76.06 115 ALA A N 1
ATOM 894 C CA . ALA A 1 115 ? 4.950 -11.430 -3.516 1.00 76.06 115 ALA A CA 1
ATOM 895 C C . ALA A 1 115 ? 5.110 -11.132 -5.016 1.00 76.06 115 ALA A C 1
ATOM 897 O O . ALA A 1 115 ? 5.915 -10.277 -5.379 1.00 76.06 115 ALA A O 1
ATOM 898 N N . ASP A 1 116 ? 4.304 -11.789 -5.852 1.00 78.50 116 ASP A N 1
ATOM 899 C CA . ASP A 1 116 ? 4.314 -11.629 -7.310 1.00 78.50 116 ASP A CA 1
ATOM 900 C C . ASP A 1 116 ? 3.615 -10.340 -7.780 1.00 78.50 116 ASP A C 1
ATOM 902 O O . ASP A 1 116 ? 3.844 -9.888 -8.897 1.00 78.50 116 ASP A O 1
ATOM 906 N N . ASN A 1 117 ? 2.820 -9.705 -6.912 1.00 79.62 117 ASN A N 1
ATOM 907 C CA . ASN A 1 117 ? 2.032 -8.505 -7.214 1.00 79.62 117 ASN A CA 1
ATOM 908 C C . ASN A 1 117 ? 2.660 -7.231 -6.623 1.00 79.62 117 ASN A C 1
ATOM 910 O O . ASN A 1 117 ? 1.966 -6.269 -6.282 1.00 79.62 117 ASN A O 1
ATOM 914 N N . PHE A 1 118 ? 3.978 -7.240 -6.421 1.00 82.38 118 PHE A N 1
ATOM 915 C CA . PHE A 1 118 ? 4.691 -6.204 -5.687 1.00 82.38 118 PHE A CA 1
ATOM 916 C C . PHE A 1 118 ? 5.730 -5.493 -6.552 1.00 82.38 118 PHE A C 1
ATOM 918 O O . PHE A 1 118 ? 6.630 -6.111 -7.116 1.00 82.38 118 PHE A O 1
ATOM 925 N N . ILE A 1 119 ? 5.660 -4.163 -6.567 1.00 85.44 119 ILE A N 1
ATOM 926 C CA . ILE A 1 119 ? 6.588 -3.301 -7.297 1.00 85.44 119 ILE A CA 1
ATOM 927 C C . ILE A 1 119 ? 7.480 -2.549 -6.301 1.00 85.44 119 ILE A C 1
ATOM 929 O O . ILE A 1 119 ? 7.012 -1.705 -5.524 1.00 85.44 119 ILE A O 1
ATOM 933 N N . ASP A 1 120 ? 8.791 -2.814 -6.351 1.00 84.44 120 ASP A N 1
ATOM 934 C CA . ASP A 1 120 ? 9.805 -1.955 -5.727 1.00 84.44 120 ASP A CA 1
ATOM 935 C C . ASP A 1 120 ? 9.999 -0.707 -6.581 1.00 84.44 120 ASP A C 1
ATOM 937 O O . ASP A 1 120 ? 10.653 -0.741 -7.623 1.00 84.44 120 ASP A O 1
ATOM 941 N N . ILE A 1 121 ? 9.434 0.413 -6.136 1.00 82.69 121 ILE A N 1
ATOM 942 C CA . ILE A 1 121 ? 9.492 1.672 -6.879 1.00 82.69 121 ILE A CA 1
ATOM 943 C C . ILE A 1 121 ? 10.925 2.199 -6.962 1.00 82.69 121 ILE A C 1
ATOM 945 O O . ILE A 1 121 ? 11.323 2.698 -8.011 1.00 82.69 121 ILE A O 1
ATOM 949 N N . ALA A 1 122 ? 11.732 2.069 -5.905 1.00 78.69 122 ALA A N 1
ATOM 950 C CA . ALA A 1 122 ? 13.108 2.557 -5.929 1.00 78.69 122 ALA A CA 1
ATOM 951 C C . ALA A 1 122 ? 13.950 1.786 -6.952 1.00 78.69 122 ALA A C 1
ATOM 953 O O . ALA A 1 122 ? 14.770 2.391 -7.645 1.00 78.69 122 ALA A O 1
ATOM 954 N N . GLN A 1 123 ? 13.739 0.474 -7.067 1.00 81.31 123 GLN A N 1
ATOM 955 C CA . GLN A 1 123 ? 14.355 -0.325 -8.121 1.00 81.31 123 GLN A CA 1
ATOM 956 C C . GLN A 1 123 ? 13.769 0.012 -9.498 1.00 81.31 123 GLN A C 1
ATOM 958 O O . GLN A 1 123 ? 14.526 0.306 -10.417 1.00 81.31 123 GLN A O 1
ATOM 963 N N . SER A 1 124 ? 12.444 0.101 -9.616 1.00 83.31 124 SER A N 1
ATOM 964 C CA . SER A 1 124 ? 11.760 0.379 -10.887 1.00 83.31 124 SER A CA 1
ATOM 965 C C . SER A 1 124 ? 12.175 1.721 -11.494 1.00 83.31 124 SER A C 1
ATOM 967 O O . SER A 1 124 ? 12.345 1.829 -12.704 1.00 83.31 124 SER A O 1
ATOM 969 N N . TYR A 1 125 ? 12.404 2.752 -10.670 1.00 78.69 125 TYR A N 1
ATOM 970 C CA . TYR A 1 125 ? 12.933 4.026 -11.159 1.00 78.69 125 TYR A CA 1
ATOM 971 C C . TYR A 1 125 ? 14.391 3.935 -11.616 1.00 78.69 125 TYR A C 1
ATOM 973 O O . TYR A 1 125 ? 14.727 4.570 -12.613 1.00 78.69 125 TYR A O 1
ATOM 981 N N . LYS A 1 126 ? 15.246 3.145 -10.946 1.00 79.88 126 LYS A N 1
ATOM 982 C CA . LYS A 1 126 ? 16.614 2.894 -11.438 1.00 79.88 126 LYS A CA 1
ATOM 983 C C . LYS A 1 126 ? 16.580 2.222 -12.808 1.00 79.88 126 LYS A C 1
ATOM 985 O O . LYS A 1 126 ? 17.349 2.608 -13.684 1.00 79.88 126 LYS A O 1
ATOM 990 N N . ASP A 1 127 ? 15.672 1.267 -12.992 1.00 79.56 127 ASP A N 1
ATOM 991 C CA . ASP A 1 127 ? 15.562 0.483 -14.223 1.00 79.56 127 ASP A CA 1
ATOM 992 C C . ASP A 1 127 ? 15.121 1.340 -15.424 1.00 79.56 127 ASP A C 1
ATOM 994 O O . ASP A 1 127 ? 15.571 1.104 -16.543 1.00 79.56 127 ASP A O 1
ATOM 998 N N . ILE A 1 128 ? 14.322 2.393 -15.202 1.00 76.81 128 ILE A N 1
ATOM 999 C CA . ILE A 1 128 ? 13.930 3.361 -16.247 1.00 76.81 128 ILE A CA 1
ATOM 1000 C C . ILE A 1 128 ? 14.885 4.566 -16.369 1.00 76.81 128 ILE A C 1
ATOM 1002 O O . ILE A 1 128 ? 14.558 5.548 -17.035 1.00 76.81 128 ILE A O 1
ATOM 1006 N N . GLY A 1 129 ? 16.056 4.530 -15.720 1.00 71.31 129 GLY A N 1
ATOM 1007 C CA . GLY A 1 129 ? 17.049 5.614 -15.760 1.00 71.31 129 GLY A CA 1
ATOM 1008 C C . GLY A 1 129 ? 16.665 6.867 -14.962 1.00 71.31 129 GLY A C 1
ATOM 1009 O O . GLY A 1 129 ? 17.269 7.927 -15.132 1.00 71.31 129 GLY A O 1
ATOM 1010 N N . GLY A 1 130 ? 15.659 6.760 -14.094 1.00 64.50 130 GLY A N 1
ATOM 1011 C CA . GLY A 1 130 ? 15.227 7.809 -13.183 1.00 64.50 130 GLY A CA 1
ATOM 1012 C C . GLY A 1 130 ? 15.973 7.786 -11.846 1.00 64.50 130 GLY A C 1
ATOM 1013 O O . GLY A 1 130 ? 16.549 6.785 -11.424 1.00 64.50 130 GLY A O 1
ATOM 1014 N N . SER A 1 131 ? 15.925 8.912 -11.138 1.00 54.66 131 SER A N 1
ATOM 1015 C CA . SER A 1 131 ? 16.364 9.024 -9.746 1.00 54.66 131 SER A CA 1
ATOM 1016 C C . SER A 1 131 ? 15.188 9.496 -8.910 1.00 54.66 131 SER A C 1
ATOM 1018 O O . SER A 1 131 ? 14.594 10.532 -9.211 1.00 54.66 131 SER A O 1
ATOM 1020 N N . ILE A 1 132 ? 14.860 8.752 -7.854 1.00 54.19 132 ILE A N 1
ATOM 1021 C CA . ILE A 1 132 ? 13.945 9.234 -6.825 1.00 54.19 132 ILE A CA 1
ATOM 1022 C C . ILE A 1 132 ? 14.790 9.711 -5.659 1.00 54.19 132 ILE A C 1
ATOM 1024 O O . ILE A 1 132 ? 15.367 8.909 -4.919 1.00 54.19 132 ILE A O 1
ATOM 1028 N N . ALA A 1 133 ? 14.854 11.023 -5.465 1.00 41.31 133 ALA A N 1
ATOM 1029 C CA . ALA A 1 133 ? 15.271 11.547 -4.181 1.00 41.31 133 ALA A CA 1
ATOM 1030 C C . ALA A 1 133 ? 14.208 11.128 -3.144 1.00 41.31 133 ALA A C 1
ATOM 1032 O O . ALA A 1 133 ? 13.133 11.711 -3.069 1.00 41.31 133 ALA A O 1
ATOM 1033 N N . ALA A 1 134 ? 14.511 10.080 -2.374 1.00 38.84 134 ALA A N 1
ATOM 1034 C CA . ALA A 1 134 ? 13.858 9.735 -1.107 1.00 38.84 134 ALA A CA 1
ATOM 1035 C C . ALA A 1 134 ? 12.395 9.226 -1.121 1.00 38.84 134 ALA A C 1
ATOM 1037 O O . ALA A 1 134 ? 11.653 9.507 -0.183 1.00 38.84 134 ALA A O 1
ATOM 1038 N N . LEU A 1 135 ? 11.983 8.391 -2.083 1.00 41.59 135 LEU A N 1
ATOM 1039 C CA . LEU A 1 135 ? 10.693 7.684 -1.992 1.00 41.59 135 LEU A CA 1
ATOM 1040 C C . LEU A 1 135 ? 10.899 6.160 -1.932 1.00 41.59 135 LEU A C 1
ATOM 1042 O O . LEU A 1 135 ? 11.172 5.514 -2.938 1.00 41.59 135 LEU A O 1
ATOM 1046 N N . ARG A 1 136 ? 10.765 5.576 -0.733 1.00 47.28 136 ARG A N 1
ATOM 1047 C CA . ARG A 1 136 ? 10.613 4.121 -0.526 1.00 47.28 136 ARG A CA 1
ATOM 1048 C C . ARG A 1 136 ? 9.130 3.799 -0.368 1.00 47.28 136 ARG A C 1
ATOM 1050 O O . ARG A 1 136 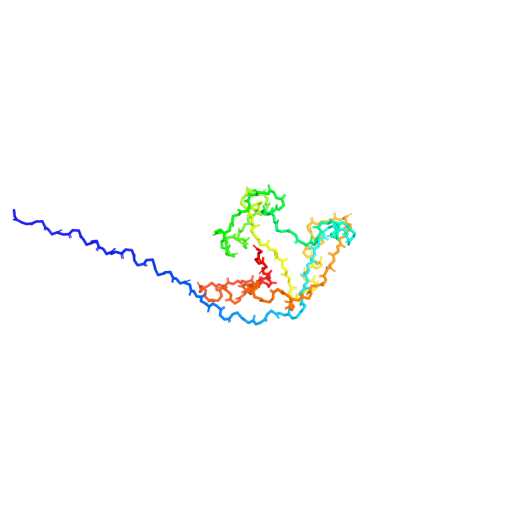? 8.669 3.429 0.715 1.00 47.28 136 ARG A O 1
ATOM 1057 N N . ILE A 1 137 ? 8.381 4.047 -1.435 1.00 51.78 137 ILE A N 1
ATOM 1058 C CA . ILE A 1 137 ? 6.995 3.607 -1.548 1.00 51.78 137 ILE A CA 1
ATOM 1059 C C . ILE A 1 137 ? 7.033 2.311 -2.330 1.00 51.78 137 ILE A C 1
ATOM 1061 O O . ILE A 1 137 ? 7.682 2.232 -3.357 1.00 51.78 137 ILE A O 1
ATOM 1065 N N . TYR A 1 138 ? 6.369 1.294 -1.829 1.00 55.41 138 TYR A N 1
ATOM 1066 C CA . TYR A 1 138 ? 6.156 0.050 -2.538 1.00 55.41 138 TYR A CA 1
ATOM 1067 C C . TYR A 1 138 ? 4.714 0.009 -2.989 1.00 55.41 138 TYR A C 1
ATOM 1069 O O . TYR A 1 138 ? 3.836 0.500 -2.277 1.00 55.41 138 TYR A O 1
ATOM 1077 N N . VAL A 1 139 ? 4.462 -0.523 -4.171 1.00 58.47 139 VAL A N 1
ATOM 1078 C CA . VAL A 1 139 ? 3.135 -0.479 -4.767 1.00 58.47 139 VAL A CA 1
ATOM 1079 C C . VAL A 1 139 ? 2.667 -1.898 -5.046 1.00 58.47 139 VAL A C 1
ATOM 1081 O O . VAL A 1 139 ? 3.385 -2.666 -5.676 1.00 58.47 139 VAL A O 1
ATOM 1084 N N . LEU A 1 140 ? 1.481 -2.230 -4.539 1.00 55.16 140 LEU A N 1
ATOM 1085 C CA . LEU A 1 140 ? 0.776 -3.468 -4.856 1.00 55.16 140 LEU A CA 1
ATOM 1086 C C . LEU A 1 140 ? -0.142 -3.244 -6.054 1.00 55.16 140 LEU A C 1
ATOM 1088 O O . LEU A 1 140 ? -0.868 -2.247 -6.058 1.00 55.16 140 LEU A O 1
ATOM 1092 N N . GLU A 1 141 ? -0.114 -4.168 -7.007 1.00 40.34 141 GLU A N 1
ATOM 1093 C CA . GLU A 1 141 ? -1.058 -4.270 -8.127 1.00 40.34 141 GLU A CA 1
ATOM 1094 C C . GLU A 1 141 ? -2.115 -5.349 -7.806 1.00 40.34 141 GLU A C 1
ATOM 1096 O O . GLU A 1 141 ? -1.802 -6.323 -7.114 1.00 40.34 141 GLU A O 1
ATOM 1101 N N . PHE A 1 142 ? -3.369 -5.154 -8.227 1.00 40.38 142 PHE A N 1
ATOM 1102 C CA . PHE A 1 142 ? -4.492 -6.068 -7.963 1.00 40.38 142 PHE A CA 1
ATOM 1103 C C . PHE A 1 142 ? -5.189 -6.475 -9.254 1.00 40.38 142 PHE A C 1
ATOM 1105 O O . PHE A 1 142 ? -5.409 -5.575 -10.094 1.00 40.38 142 PHE A O 1
#

InterPro domains:
  IPR056009 Domain of unknown function DUF7587 [PF24494] (25-122)

Secondary structure (DSSP, 8-state):
---------------------PPPPPSEEEEEESS-HHHHHHTTS---HHHHHT---TT--HHHHHH--TTT-HHHHT--EEEEBS-HHHHHHHHHHHTTTS--EEEEEE-TTSGGGEEEHHHHHHHTT---SS---EEEE-

Foldseek 3Di:
DDDDDDPCPDPPPVPPPPPPPDDFDDQKWKAKDQDDPVRQVVVVHDFALQVVLVQADPVDDPVNQVPDDPPDDPVRSRYQKDKIANDQVVNVVVNCVVPPPGDMDMDMDGCPVQRVQKDQVCVVCVVVVHHDPDDRIMIGGD

pLDDT: mean 75.01, std 19.76, range [35.0, 96.56]

Organism: Pyricularia oryzae (NCBI:txid318829)

Radius of gyration: 19.36 Å; chains: 1; bounding box: 33×32×78 Å